Protein AF-A0A0G1TTX8-F1 (afdb_monomer_lite)

Foldseek 3Di:
DDDDDDDFDDDPPPCRQVVLVVCCVPVVDDRDDPVVVVVCVVPPD

Structure (mmCIF, N/CA/C/O backbone):
data_AF-A0A0G1TTX8-F1
#
_entry.id   AF-A0A0G1TTX8-F1
#
loop_
_atom_site.group_PDB
_atom_site.id
_atom_site.type_symbol
_atom_site.label_atom_id
_atom_site.label_alt_id
_atom_site.label_comp_id
_atom_si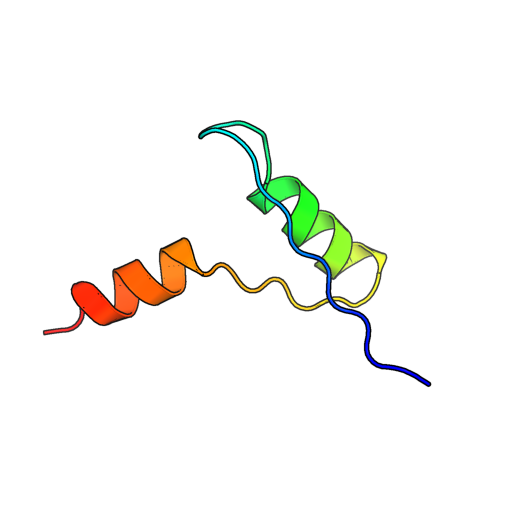te.label_asym_id
_atom_site.label_entity_id
_atom_site.label_seq_id
_atom_site.pdbx_PDB_ins_code
_atom_site.Cartn_x
_atom_site.Cartn_y
_atom_site.Cartn_z
_atom_site.occupancy
_atom_site.B_iso_or_equiv
_atom_site.auth_seq_id
_atom_site.auth_comp_id
_atom_site.auth_asym_id
_atom_site.auth_atom_id
_atom_site.pdbx_PDB_model_num
ATOM 1 N N . MET A 1 1 ? -22.367 -6.389 11.625 1.00 71.69 1 MET A N 1
ATOM 2 C CA . MET A 1 1 ? -21.660 -5.176 11.148 1.00 71.69 1 MET A CA 1
ATOM 3 C C . MET A 1 1 ? -21.349 -5.324 9.667 1.00 71.69 1 MET A C 1
ATOM 5 O O . MET A 1 1 ? -21.037 -6.430 9.246 1.00 71.69 1 MET A O 1
ATOM 9 N N . ALA A 1 2 ? -21.425 -4.239 8.894 1.00 84.44 2 ALA A N 1
ATOM 10 C CA . ALA A 1 2 ? -21.014 -4.242 7.491 1.00 84.44 2 ALA A CA 1
ATOM 11 C C . ALA A 1 2 ? 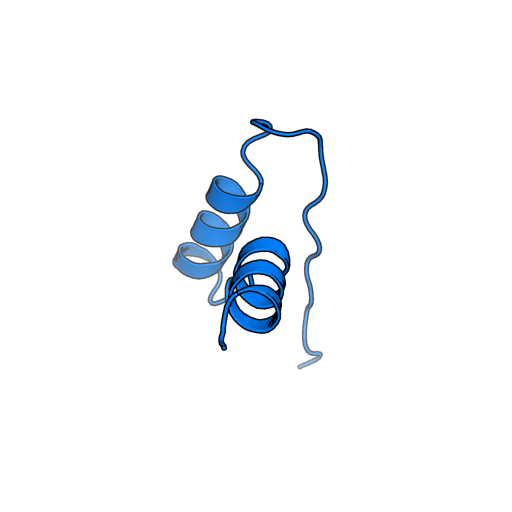-19.481 -4.306 7.374 1.00 84.44 2 ALA A C 1
ATOM 13 O O . ALA A 1 2 ? -18.773 -3.631 8.127 1.00 84.44 2 ALA A O 1
ATOM 14 N N . LYS A 1 3 ? -18.968 -5.109 6.434 1.00 88.75 3 LYS A N 1
ATOM 15 C CA . LYS A 1 3 ? -17.536 -5.125 6.101 1.00 88.75 3 LYS A CA 1
ATOM 16 C C . LYS A 1 3 ? -17.153 -3.786 5.461 1.00 88.75 3 LYS A C 1
ATOM 18 O O . LYS A 1 3 ? -17.885 -3.279 4.616 1.00 88.75 3 LYS A O 1
ATOM 23 N N . LYS A 1 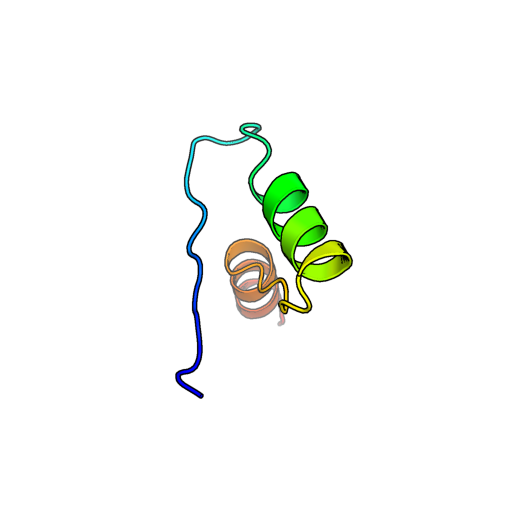4 ? -16.014 -3.222 5.870 1.00 94.19 4 LYS A N 1
ATOM 24 C CA . LYS A 1 4 ? -15.467 -1.968 5.331 1.00 94.19 4 LYS A CA 1
ATOM 25 C C . LYS A 1 4 ? -14.258 -2.271 4.455 1.00 94.19 4 LYS A C 1
ATOM 27 O O . LYS A 1 4 ? -13.426 -3.092 4.830 1.00 94.19 4 LYS A O 1
ATOM 32 N N . VAL A 1 5 ? -14.160 -1.583 3.323 1.00 96.06 5 VAL A N 1
ATOM 33 C CA . VAL A 1 5 ? -13.033 -1.666 2.386 1.00 96.06 5 VAL A CA 1
ATOM 34 C C . VAL A 1 5 ? -12.528 -0.252 2.132 1.00 96.06 5 VAL A C 1
ATOM 36 O O . VAL A 1 5 ? -13.328 0.667 1.970 1.00 96.06 5 VAL A O 1
ATOM 39 N N . VAL A 1 6 ? -11.207 -0.080 2.125 1.00 96.12 6 VAL A N 1
ATOM 40 C CA . VAL A 1 6 ? -10.543 1.197 1.849 1.00 96.12 6 VAL A CA 1
ATOM 41 C C . VAL A 1 6 ? -9.585 0.988 0.686 1.00 96.12 6 VAL A C 1
ATOM 43 O O . VAL A 1 6 ? -8.748 0.091 0.734 1.00 96.12 6 VAL A O 1
ATOM 46 N N . VAL A 1 7 ? -9.706 1.820 -0.347 1.00 96.44 7 VAL A N 1
ATOM 47 C CA . VAL A 1 7 ? -8.801 1.828 -1.501 1.00 96.44 7 VAL A CA 1
ATOM 48 C C . VAL A 1 7 ? -7.955 3.093 -1.433 1.00 96.44 7 VAL A C 1
ATOM 50 O O . VAL A 1 7 ? -8.497 4.197 -1.399 1.00 96.44 7 VAL A O 1
ATOM 53 N N . ILE A 1 8 ? -6.630 2.936 -1.402 1.00 95.56 8 ILE A N 1
ATOM 54 C CA . ILE A 1 8 ? -5.674 4.049 -1.352 1.00 95.56 8 ILE A CA 1
ATOM 55 C C . ILE A 1 8 ? -4.955 4.133 -2.697 1.00 95.56 8 ILE A C 1
ATOM 57 O O . ILE A 1 8 ? -4.274 3.193 -3.101 1.00 95.56 8 ILE A O 1
ATOM 61 N N . TYR A 1 9 ? -5.078 5.268 -3.379 1.00 94.69 9 TYR A N 1
ATOM 62 C CA . TYR A 1 9 ? -4.486 5.516 -4.694 1.00 94.69 9 TYR A CA 1
ATOM 63 C C . TYR A 1 9 ? -3.714 6.843 -4.704 1.00 94.69 9 TYR A C 1
ATOM 65 O O . TYR A 1 9 ? -3.875 7.678 -3.817 1.00 94.69 9 TYR A O 1
ATOM 73 N N . GLY A 1 10 ? -2.819 7.012 -5.678 1.00 95.00 10 GLY A N 1
ATOM 74 C CA . GLY A 1 10 ? -1.915 8.161 -5.765 1.00 95.00 10 GLY A CA 1
ATOM 75 C C . GLY A 1 10 ? -0.608 7.8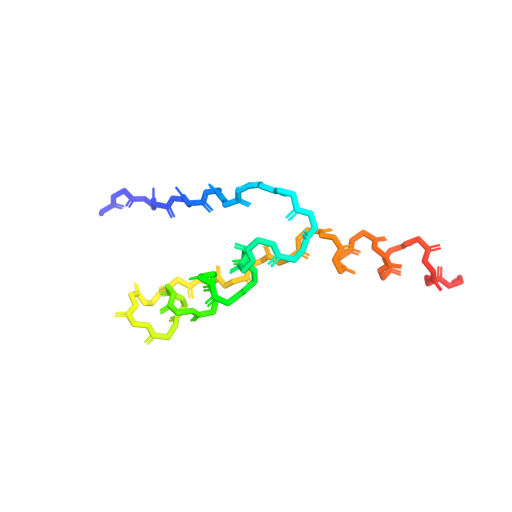32 -6.495 1.00 95.00 10 GLY A C 1
ATOM 76 O O . GLY A 1 10 ? -0.318 6.650 -6.731 1.00 95.00 10 GLY A O 1
ATOM 77 N N . PRO A 1 11 ? 0.197 8.850 -6.847 1.00 95.81 11 PRO A N 1
ATOM 78 C CA . PRO A 1 11 ? 1.427 8.666 -7.616 1.00 95.81 11 PRO A CA 1
ATOM 79 C C . PRO A 1 11 ? 2.474 7.807 -6.873 1.00 95.81 11 PRO A C 1
ATOM 81 O O . PRO A 1 11 ? 2.361 7.577 -5.660 1.00 95.81 11 PRO A O 1
ATOM 84 N N . PRO A 1 12 ? 3.498 7.279 -7.567 1.00 94.12 12 PRO A N 1
ATOM 85 C CA . PRO A 1 12 ? 4.645 6.645 -6.917 1.00 94.12 12 PRO A CA 1
ATOM 86 C C . PRO A 1 12 ? 5.262 7.576 -5.862 1.00 94.12 12 PRO A C 1
ATOM 88 O O . PRO A 1 12 ? 5.311 8.786 -6.049 1.00 94.12 12 PRO A O 1
ATOM 91 N N . GLY A 1 13 ? 5.670 7.027 -4.717 1.00 94.75 13 GLY A N 1
ATOM 92 C CA . GLY A 1 13 ? 6.218 7.823 -3.610 1.00 94.75 13 GLY A CA 1
ATOM 93 C C . GLY A 1 13 ? 5.194 8.589 -2.754 1.00 94.75 13 GLY A C 1
ATOM 94 O O . GLY A 1 13 ? 5.575 9.128 -1.723 1.00 94.75 13 GLY A O 1
ATOM 95 N N . SER A 1 14 ? 3.892 8.579 -3.075 1.00 97.00 14 SER A N 1
ATOM 96 C CA . SER A 1 14 ? 2.867 9.326 -2.312 1.00 97.00 14 SER A CA 1
ATOM 97 C C . SER A 1 14 ? 2.514 8.757 -0.923 1.00 97.00 14 SER A C 1
ATOM 99 O O . SER A 1 14 ? 1.546 9.193 -0.307 1.00 97.00 14 SER A O 1
ATOM 101 N N . GLY A 1 15 ? 3.228 7.733 -0.442 1.00 96.88 15 GLY A N 1
ATOM 102 C CA . GLY A 1 15 ? 3.007 7.143 0.886 1.00 96.88 15 GLY A CA 1
ATOM 103 C C . GLY A 1 15 ? 1.821 6.174 1.015 1.00 96.88 15 GLY A C 1
ATOM 104 O O . GLY A 1 15 ? 1.415 5.877 2.137 1.00 96.88 15 GLY A O 1
ATOM 105 N N . LYS A 1 16 ? 1.271 5.641 -0.090 1.00 96.56 16 LYS A N 1
ATOM 106 C CA . LYS A 1 16 ? 0.114 4.710 -0.074 1.00 96.56 16 LYS A CA 1
ATOM 107 C C . LYS A 1 16 ? 0.305 3.519 0.874 1.00 96.56 16 LYS A C 1
ATOM 109 O O . LYS A 1 16 ? -0.528 3.292 1.745 1.00 96.56 16 LYS A O 1
ATOM 114 N N . GLY A 1 17 ? 1.422 2.797 0.731 1.00 95.75 17 GLY A N 1
ATOM 115 C CA . GLY A 1 17 ? 1.736 1.634 1.568 1.00 95.75 17 GLY A CA 1
ATOM 116 C C . GLY A 1 17 ? 1.912 2.001 3.043 1.00 95.75 17 GLY A C 1
ATOM 117 O O . GLY A 1 17 ? 1.459 1.270 3.918 1.00 95.75 17 GLY A O 1
ATOM 118 N N . THR A 1 18 ? 2.481 3.177 3.331 1.00 97.31 18 THR A N 1
ATOM 119 C CA . THR A 1 18 ? 2.599 3.704 4.699 1.00 97.31 18 THR A CA 1
ATOM 120 C C . THR A 1 18 ? 1.227 3.927 5.332 1.00 97.31 18 THR A C 1
ATOM 122 O O . THR A 1 18 ? 0.995 3.494 6.458 1.00 97.31 18 THR A O 1
ATOM 125 N N . GLN A 1 19 ? 0.293 4.545 4.605 1.00 97.56 19 GLN A N 1
ATOM 126 C CA . GLN A 1 19 ? -1.071 4.766 5.097 1.00 97.56 19 GLN A CA 1
ATOM 127 C C . GLN A 1 19 ? -1.852 3.452 5.249 1.00 97.56 19 GLN A C 1
ATOM 129 O O . GLN A 1 19 ? -2.570 3.274 6.232 1.00 97.56 19 GLN A O 1
ATOM 134 N N . ALA A 1 20 ? -1.673 2.500 4.331 1.00 97.25 20 ALA A N 1
ATOM 135 C CA . ALA A 1 20 ? -2.294 1.182 4.438 1.00 97.25 20 ALA A CA 1
ATOM 136 C C . ALA A 1 20 ? -1.784 0.394 5.662 1.00 97.25 20 ALA A C 1
ATOM 138 O O . ALA A 1 20 ? -2.589 -0.169 6.406 1.00 97.25 20 ALA A O 1
ATOM 139 N N . ASN A 1 21 ? -0.473 0.424 5.930 1.00 97.31 21 ASN A N 1
ATOM 140 C CA . ASN A 1 21 ? 0.117 -0.161 7.140 1.00 97.31 21 ASN A CA 1
ATOM 141 C C . ASN A 1 21 ? -0.427 0.499 8.412 1.00 97.31 21 ASN A C 1
ATOM 143 O O . ASN A 1 21 ? -0.776 -0.196 9.364 1.00 97.31 21 ASN A O 1
ATOM 147 N N . LEU A 1 22 ? -0.561 1.828 8.418 1.00 98.00 22 LEU A N 1
ATOM 148 C CA . LEU A 1 22 ? -1.110 2.551 9.562 1.00 98.00 22 LEU A CA 1
ATOM 149 C C . LEU A 1 22 ? -2.558 2.136 9.857 1.00 98.00 22 LEU A C 1
ATOM 151 O O . LEU A 1 22 ? -2.907 1.919 11.018 1.00 98.00 22 LEU A O 1
ATOM 155 N N . LEU A 1 23 ? -3.399 1.985 8.829 1.00 97.38 23 LEU A N 1
ATOM 156 C CA . LEU A 1 23 ? -4.771 1.490 8.986 1.00 97.38 23 LEU A CA 1
ATOM 157 C C . LEU A 1 23 ? -4.804 0.051 9.504 1.00 97.38 23 LEU A C 1
ATOM 159 O O . LEU A 1 23 ? -5.621 -0.263 10.373 1.00 97.38 23 LEU A O 1
ATOM 163 N N . ALA A 1 24 ? -3.911 -0.809 9.013 1.00 96.75 24 ALA A N 1
ATOM 164 C CA . ALA A 1 24 ? -3.810 -2.177 9.501 1.00 96.75 24 ALA A CA 1
ATOM 165 C C . ALA A 1 24 ? -3.467 -2.212 10.997 1.00 96.75 24 ALA A C 1
ATOM 167 O O . ALA A 1 24 ? -4.165 -2.859 11.778 1.00 96.75 24 ALA A O 1
ATOM 168 N N . TRP A 1 25 ? -2.466 -1.432 11.412 1.00 97.69 25 TRP A N 1
ATOM 169 C CA . TRP A 1 25 ? -1.988 -1.397 12.796 1.00 97.69 25 TRP A CA 1
ATOM 170 C C . TRP A 1 2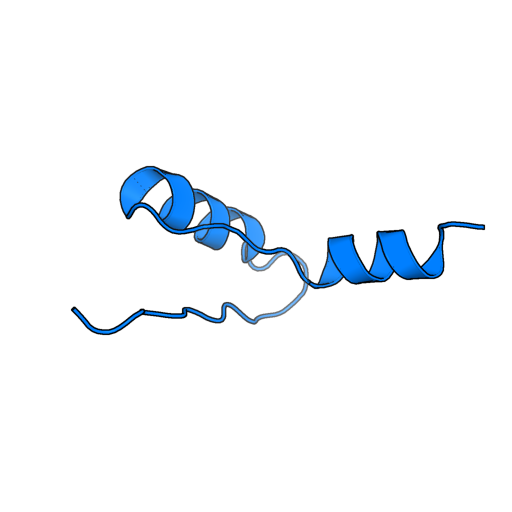5 ? -2.958 -0.717 13.763 1.00 97.69 25 TRP A C 1
ATOM 172 O O . TRP A 1 25 ? -3.090 -1.146 14.905 1.00 97.69 25 TRP A O 1
ATOM 182 N N . THR A 1 26 ? -3.638 0.347 13.332 1.00 97.94 26 THR A N 1
ATOM 183 C CA . THR A 1 26 ? -4.428 1.194 14.245 1.00 97.94 26 THR A CA 1
ATOM 184 C C . THR A 1 26 ? -5.928 0.928 14.205 1.00 97.94 26 THR A C 1
ATOM 186 O O . THR A 1 26 ? -6.641 1.328 15.127 1.00 97.94 26 THR A O 1
ATOM 189 N N . LYS A 1 27 ? -6.438 0.301 13.137 1.00 95.88 27 LYS A N 1
ATOM 190 C CA . LYS A 1 27 ? -7.881 0.133 12.893 1.00 95.88 27 LYS A CA 1
ATOM 191 C C . LYS A 1 27 ? -8.286 -1.309 12.576 1.00 95.88 27 LYS A C 1
ATOM 193 O O . LYS A 1 27 ? -9.425 -1.521 12.166 1.00 95.88 27 LYS A O 1
ATOM 198 N N . ASN A 1 28 ? -7.397 -2.284 12.792 1.00 94.62 28 ASN A N 1
ATOM 199 C CA . ASN A 1 28 ? -7.655 -3.710 12.560 1.00 94.62 28 ASN A CA 1
ATOM 200 C C . ASN A 1 28 ? -8.075 -4.018 11.108 1.00 94.62 28 ASN A C 1
ATOM 202 O O . ASN A 1 28 ? -8.972 -4.824 10.852 1.00 94.62 28 ASN A O 1
ATOM 206 N N . PHE A 1 29 ? -7.458 -3.321 10.152 1.00 96.69 29 PHE A N 1
ATOM 207 C CA . PHE A 1 29 ? -7.581 -3.639 8.730 1.00 96.69 29 PHE A CA 1
ATOM 208 C C . PHE A 1 29 ? -6.518 -4.659 8.311 1.00 96.69 29 PHE A C 1
ATOM 210 O O . PHE A 1 29 ? -5.492 -4.825 8.964 1.00 96.69 29 PHE A O 1
ATOM 217 N N . ILE A 1 30 ? -6.744 -5.308 7.172 1.00 95.69 30 ILE A N 1
ATOM 218 C CA . ILE A 1 30 ? -5.710 -6.068 6.469 1.00 95.69 30 ILE A CA 1
ATOM 219 C C . ILE A 1 30 ? -5.155 -5.163 5.370 1.00 95.69 30 ILE A C 1
ATOM 221 O O . ILE A 1 30 ? -5.920 -4.612 4.577 1.00 95.69 30 ILE A O 1
ATOM 225 N N . HIS A 1 31 ? -3.833 -5.010 5.322 1.00 95.94 31 HIS A N 1
ATOM 226 C CA . HIS A 1 31 ? -3.172 -4.361 4.198 1.00 95.94 31 HIS A CA 1
ATOM 227 C C . HIS A 1 31 ? -2.991 -5.381 3.070 1.00 95.94 31 HIS A C 1
ATOM 229 O O . HIS A 1 31 ? -2.212 -6.321 3.196 1.00 95.94 31 HIS A O 1
ATOM 235 N N . PHE A 1 32 ? -3.717 -5.178 1.971 1.0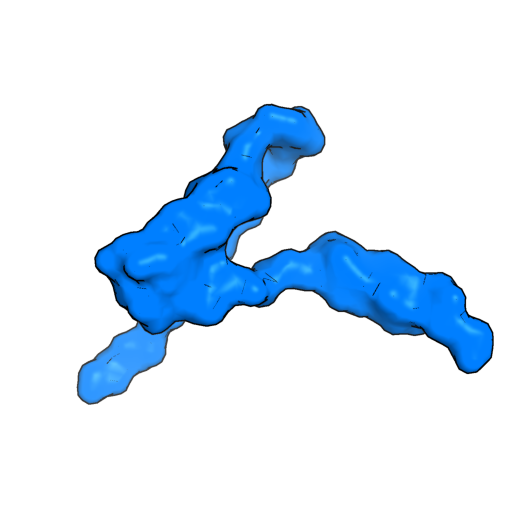0 95.56 32 PHE A N 1
ATOM 236 C CA . PHE A 1 32 ? -3.552 -5.933 0.734 1.00 95.56 32 PHE A CA 1
ATOM 237 C C . PHE A 1 32 ? -2.884 -5.053 -0.329 1.00 95.56 32 PHE A C 1
ATOM 239 O O . PHE A 1 32 ? -3.492 -4.101 -0.819 1.00 95.56 32 PHE A O 1
ATOM 246 N N . ASP A 1 33 ? -1.628 -5.360 -0.651 1.00 93.50 33 ASP A N 1
ATOM 247 C CA . ASP A 1 33 ? -0.855 -4.677 -1.690 1.00 93.50 33 ASP A CA 1
ATOM 248 C C . ASP A 1 33 ? -1.045 -5.406 -3.026 1.00 93.50 33 ASP A C 1
ATOM 250 O O . ASP A 1 33 ? -0.453 -6.457 -3.279 1.00 93.50 33 ASP A O 1
ATOM 254 N N . THR A 1 34 ? -1.905 -4.849 -3.877 1.00 92.00 34 THR A N 1
ATOM 255 C CA . THR A 1 34 ? -2.209 -5.416 -5.195 1.00 92.00 34 THR A CA 1
ATOM 256 C C . THR A 1 34 ? -1.005 -5.409 -6.130 1.00 92.00 34 THR A C 1
ATOM 258 O O . THR A 1 34 ? -0.894 -6.308 -6.958 1.00 92.00 34 THR A O 1
ATOM 261 N N . GLY A 1 35 ? -0.112 -4.420 -6.006 1.00 89.50 35 GLY A N 1
ATOM 262 C CA . GLY A 1 35 ? 1.082 -4.308 -6.842 1.00 89.50 35 GLY A CA 1
ATOM 263 C C . GLY A 1 35 ? 2.036 -5.460 -6.565 1.00 89.50 35 GLY A C 1
ATOM 264 O O . GLY A 1 35 ? 2.351 -6.220 -7.475 1.00 89.50 35 GLY A O 1
ATOM 265 N N . LYS A 1 36 ? 2.381 -5.667 -5.289 1.00 89.94 36 LYS A N 1
ATOM 266 C CA . LYS A 1 36 ? 3.220 -6.803 -4.876 1.00 89.94 36 LYS A CA 1
ATOM 267 C C . LYS A 1 36 ? 2.606 -8.150 -5.230 1.00 89.94 36 LYS A C 1
ATOM 269 O O . LYS A 1 36 ? 3.322 -9.037 -5.674 1.00 89.94 36 LYS A O 1
ATOM 274 N N . PHE A 1 37 ? 1.297 -8.309 -5.034 1.00 93.06 37 PHE A N 1
ATOM 275 C CA . PHE A 1 37 ? 0.615 -9.555 -5.376 1.00 93.06 37 PHE A CA 1
ATOM 276 C C . PHE A 1 37 ? 0.717 -9.859 -6.876 1.00 93.06 37 PHE A C 1
ATOM 278 O O . PHE A 1 37 ? 1.065 -10.973 -7.253 1.00 93.06 37 PHE A O 1
ATOM 285 N N . LEU A 1 38 ? 0.466 -8.869 -7.738 1.00 93.62 38 LEU A N 1
ATOM 286 C CA . LEU A 1 38 ? 0.602 -9.043 -9.184 1.00 93.62 38 LEU A CA 1
ATOM 287 C C . LEU A 1 38 ? 2.057 -9.282 -9.601 1.00 93.62 38 LEU A C 1
ATOM 289 O O . LEU A 1 38 ? 2.302 -10.154 -10.425 1.00 93.62 38 LEU A O 1
ATOM 293 N N . GLU A 1 39 ? 3.018 -8.558 -9.024 1.00 92.75 39 GLU A N 1
ATOM 294 C CA . GLU A 1 39 ? 4.449 -8.782 -9.271 1.00 92.75 39 GLU A CA 1
ATOM 295 C C . GLU A 1 39 ? 4.870 -10.206 -8.902 1.00 92.75 39 GLU A C 1
ATOM 297 O O . GLU A 1 39 ? 5.618 -10.826 -9.652 1.00 92.75 39 GLU A O 1
ATOM 302 N N . GLN A 1 40 ? 4.378 -10.741 -7.783 1.00 94.62 40 GLN A N 1
ATOM 303 C CA . GLN A 1 40 ? 4.606 -12.136 -7.411 1.00 94.62 40 GLN A CA 1
ATOM 304 C C . GLN A 1 40 ? 4.008 -13.080 -8.452 1.00 94.62 40 GLN A C 1
ATOM 306 O O . GLN A 1 40 ? 4.727 -13.918 -8.970 1.00 94.62 40 GLN A O 1
ATOM 311 N N . VAL A 1 41 ? 2.735 -12.901 -8.814 1.00 94.56 41 VAL A N 1
ATOM 312 C CA . VAL A 1 41 ? 2.045 -13.763 -9.792 1.00 94.56 41 VAL A CA 1
ATOM 313 C C . VAL A 1 41 ? 2.711 -13.742 -11.173 1.00 94.56 41 VAL A C 1
ATOM 315 O O . VAL A 1 41 ? 2.716 -14.757 -11.858 1.00 94.56 41 VAL A O 1
ATOM 318 N N . VAL A 1 42 ? 3.252 -12.601 -11.605 1.00 95.06 42 VAL A N 1
ATOM 319 C CA . VAL A 1 42 ? 3.886 -12.457 -12.928 1.00 95.06 42 VAL A CA 1
ATOM 320 C C . VAL A 1 42 ? 5.316 -13.005 -12.955 1.00 95.06 42 VAL A C 1
ATOM 322 O O . VAL A 1 42 ? 5.767 -13.443 -14.009 1.00 95.06 42 VAL A O 1
ATOM 325 N N . ASN A 1 43 ? 6.036 -12.955 -11.830 1.00 91.88 43 ASN A N 1
ATOM 326 C CA . ASN A 1 43 ? 7.435 -13.392 -11.748 1.00 91.88 43 ASN A CA 1
ATOM 327 C C . ASN A 1 43 ? 7.613 -14.793 -11.134 1.00 91.88 43 ASN A C 1
ATOM 329 O O . ASN A 1 43 ? 8.753 -15.235 -10.992 1.00 91.88 43 ASN A O 1
ATOM 333 N N . ASP A 1 44 ? 6.529 -15.467 -10.748 1.00 77.31 44 ASP A N 1
ATOM 334 C CA . ASP A 1 44 ? 6.544 -16.871 -10.330 1.00 77.31 44 ASP A CA 1
ATOM 335 C C . ASP A 1 44 ? 6.620 -17.759 -11.594 1.00 77.31 44 ASP A C 1
ATOM 337 O O . ASP A 1 44 ? 5.718 -17.662 -12.433 1.00 77.31 44 ASP A O 1
ATOM 341 N N . PRO A 1 45 ? 7.716 -18.517 -11.810 1.00 61.19 45 PRO A N 1
ATOM 342 C CA . PRO A 1 45 ? 7.943 -19.303 -13.028 1.00 61.19 45 PRO A CA 1
ATOM 343 C C . PRO A 1 45 ? 6.983 -20.485 -13.221 1.00 61.19 45 PRO A C 1
ATOM 345 O O . PRO A 1 45 ? 6.530 -21.082 -12.220 1.00 61.19 45 PRO A O 1
#

Secondary structure (DSSP, 8-state):
----------STTS-HHHHHHHHHHHH------HHHHHHHHHH--

pLDDT: mean 93.21, std 6.95, range [61.19, 98.0]

Sequence (45 aa):
MAKKVVVIYGPPGSGKGTQANLLAWTKNFIHFDTGKFLEQVVNDP

Radius of gyration: 12.54 Å; chains: 1; bounding box: 30×29×27 Å